Protein AF-A0A7R6VLP5-F1 (afdb_monomer)

Mean predicted aligned error: 5.67 Å

Radius of gyration: 17.64 Å; Cα contacts (8 Å, |Δi|>4): 148; chains: 1; bounding box: 43×23×50 Å

Solvent-accessible surface area (backbone atoms only — not comparable to full-atom values): 7216 Å² total; per-residue (Å²): 134,70,50,79,66,44,43,48,54,67,44,39,54,60,93,65,79,92,74,64,58,58,48,71,50,75,45,75,49,61,67,69,59,42,52,51,47,52,68,73,40,72,90,51,86,78,60,60,76,82,41,25,49,76,44,81,38,76,39,87,55,39,68,57,52,52,50,54,51,33,55,76,63,71,64,57,72,42,78,34,66,31,68,63,20,70,68,15,48,53,48,36,51,53,43,44,76,70,71,47,71,61,63,41,58,42,75,53,9,47,56,44,44,52,73,71,70,50,73,59,45,42,113

Secondary structure (DSSP, 8-state):
---HHHHHHS-EETT-----SEEEEEEE--HHHHHHHHHHTTTS---HHHHEEEEEEE-TTHHHHHHHHHHHTTSPPEEE--SSSHHHHHHHHHHHHTT--SEEE-TTHHHHHHHTT--EE--

Structure (mmCIF, N/CA/C/O backbone):
data_AF-A0A7R6VLP5-F1
#
_entry.id   AF-A0A7R6VLP5-F1
#
loop_
_atom_site.group_PDB
_atom_site.id
_atom_site.type_symbol
_atom_site.label_atom_id
_atom_site.label_alt_id
_atom_site.label_comp_id
_atom_site.label_asym_id
_atom_site.label_entity_id
_atom_site.label_seq_id
_atom_site.pdbx_PDB_ins_code
_atom_site.Cartn_x
_atom_site.Cartn_y
_atom_site.Cartn_z
_atom_site.occupancy
_atom_site.B_iso_or_equiv
_atom_site.auth_seq_id
_atom_site.auth_comp_id
_atom_site.auth_asym_id
_atom_site.auth_atom_id
_atom_site.pdbx_PDB_model_num
ATOM 1 N N . MET A 1 1 ? 2.109 2.236 -10.692 1.00 49.66 1 MET A N 1
ATOM 2 C CA . MET A 1 1 ? 2.584 1.911 -9.329 1.00 49.66 1 MET A CA 1
ATOM 3 C C . MET A 1 1 ? 1.576 2.565 -8.377 1.00 49.66 1 MET A C 1
ATOM 5 O O . MET A 1 1 ? 0.437 2.704 -8.806 1.00 49.66 1 MET A O 1
ATOM 9 N N . ARG A 1 2 ? 1.853 2.900 -7.113 1.00 57.03 2 ARG A N 1
ATOM 10 C CA . 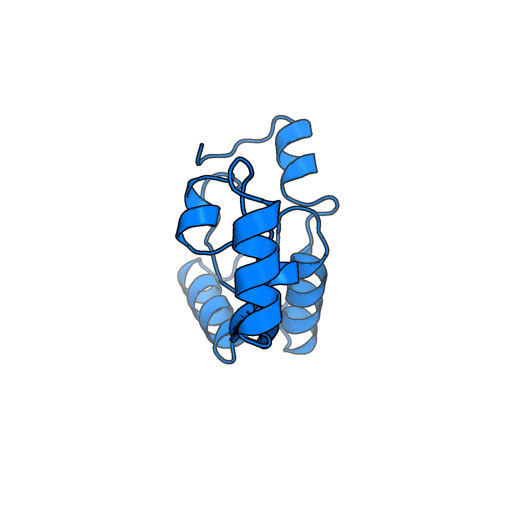ARG A 1 2 ? 1.175 4.070 -6.508 1.00 57.03 2 ARG A CA 1
ATOM 11 C C . ARG A 1 2 ? 2.236 4.875 -5.770 1.00 57.03 2 ARG A C 1
ATOM 13 O O . ARG A 1 2 ? 2.456 4.652 -4.586 1.00 57.03 2 ARG A O 1
ATOM 20 N N . THR A 1 3 ? 2.967 5.708 -6.501 1.00 62.41 3 THR A N 1
ATOM 21 C CA . THR A 1 3 ? 3.725 6.817 -5.904 1.00 62.41 3 THR A CA 1
ATOM 22 C C . THR A 1 3 ? 2.757 7.796 -5.228 1.00 62.41 3 THR A C 1
ATOM 24 O O . THR A 1 3 ? 1.549 7.707 -5.438 1.00 62.41 3 THR A O 1
ATOM 27 N N . ALA A 1 4 ? 3.257 8.744 -4.430 1.00 63.00 4 ALA A N 1
ATOM 28 C CA . ALA A 1 4 ? 2.402 9.788 -3.853 1.00 63.00 4 ALA A CA 1
ATOM 29 C C . ALA A 1 4 ? 1.624 10.559 -4.941 1.00 63.00 4 ALA A C 1
ATOM 31 O O . ALA A 1 4 ? 0.433 10.798 -4.786 1.00 63.00 4 ALA A O 1
ATOM 32 N N . GLY A 1 5 ? 2.264 10.844 -6.082 1.00 66.88 5 GLY A N 1
ATOM 33 C CA . GLY A 1 5 ? 1.597 11.450 -7.238 1.00 66.88 5 GLY A CA 1
ATOM 34 C C . GLY A 1 5 ? 0.535 10.538 -7.855 1.00 66.88 5 GLY A C 1
ATOM 35 O O . GLY A 1 5 ? -0.608 10.942 -8.017 1.00 66.88 5 GLY A O 1
ATOM 36 N N . GLU A 1 6 ? 0.857 9.272 -8.127 1.00 66.12 6 GLU A N 1
ATOM 37 C CA . GLU A 1 6 ? -0.140 8.321 -8.641 1.00 66.12 6 GLU A CA 1
ATOM 38 C C . GLU A 1 6 ? -1.287 8.066 -7.654 1.00 66.12 6 GLU A C 1
ATOM 40 O O . GLU A 1 6 ? -2.373 7.701 -8.082 1.00 66.12 6 GLU A O 1
ATOM 45 N N . TYR A 1 7 ? -1.074 8.215 -6.345 1.00 69.62 7 TYR A N 1
ATOM 46 C CA . TYR A 1 7 ? -2.153 8.114 -5.365 1.00 69.62 7 TYR A CA 1
ATOM 47 C C . TYR A 1 7 ? -3.189 9.220 -5.575 1.00 69.62 7 TYR A C 1
ATOM 49 O O . TYR A 1 7 ? -4.376 8.916 -5.582 1.00 69.62 7 TYR A O 1
ATOM 57 N N . ILE A 1 8 ? -2.729 10.453 -5.808 1.00 70.44 8 ILE A N 1
ATOM 58 C CA . ILE A 1 8 ? -3.586 11.616 -6.059 1.00 70.44 8 ILE A CA 1
ATOM 59 C C . ILE A 1 8 ? -4.341 11.467 -7.389 1.00 70.44 8 ILE A C 1
ATOM 61 O O . ILE A 1 8 ? -5.530 11.740 -7.426 1.00 70.44 8 ILE A O 1
ATOM 65 N N . TYR A 1 9 ? -3.690 10.993 -8.458 1.00 70.75 9 TYR A N 1
ATOM 66 C CA . TYR A 1 9 ? -4.301 10.953 -9.800 1.00 70.75 9 TYR A CA 1
ATOM 67 C C . TYR A 1 9 ? -5.028 9.643 -10.157 1.00 70.75 9 TYR A C 1
ATOM 69 O O . TYR A 1 9 ? -5.828 9.613 -11.083 1.00 70.75 9 TYR A O 1
ATOM 77 N N . ALA A 1 10 ? -4.732 8.520 -9.492 1.00 69.56 10 ALA A N 1
ATOM 78 C CA . ALA A 1 10 ? -5.300 7.208 -9.848 1.00 69.56 10 ALA A CA 1
ATOM 79 C C . ALA A 1 10 ? -6.501 6.789 -8.981 1.00 69.56 10 ALA A C 1
ATOM 81 O O . ALA A 1 10 ? -6.891 5.611 -9.017 1.00 69.56 10 ALA A O 1
ATOM 82 N N . GLY A 1 11 ? -7.028 7.708 -8.174 1.00 81.88 11 GLY A N 1
ATOM 83 C CA . GLY A 1 11 ? -8.169 7.513 -7.291 1.00 81.88 11 GLY A CA 1
ATOM 84 C C . GLY A 1 11 ? -7.882 6.726 -6.018 1.00 81.88 11 GLY A C 1
ATOM 85 O O . GLY A 1 11 ? -7.163 5.720 -6.005 1.00 81.88 11 GLY A O 1
ATOM 86 N N . HIS A 1 12 ? -8.499 7.135 -4.920 1.00 88.81 12 HIS A N 1
ATOM 87 C CA . HIS A 1 12 ? -8.466 6.441 -3.636 1.00 88.81 12 HIS A CA 1
ATOM 88 C C . HIS A 1 12 ? -9.804 6.596 -2.905 1.00 88.81 12 HIS A C 1
ATOM 90 O O . HIS A 1 12 ? -10.524 7.557 -3.177 1.00 88.81 12 HIS A O 1
ATOM 96 N N . PRO A 1 13 ? -10.170 5.689 -1.977 1.00 90.62 13 PRO A N 1
ATOM 97 C CA . PRO A 1 13 ? -11.351 5.902 -1.146 1.00 90.62 13 PRO A CA 1
ATOM 98 C C . PRO A 1 13 ? -11.289 7.256 -0.444 1.00 90.62 13 PRO A C 1
ATOM 100 O O . PRO A 1 13 ? -10.199 7.745 -0.123 1.00 90.62 13 PRO A O 1
ATOM 103 N N . LEU A 1 14 ? -12.450 7.868 -0.227 1.00 89.81 14 LEU A N 1
ATOM 104 C CA . LEU A 1 14 ? -12.515 9.160 0.445 1.00 89.81 14 LEU A CA 1
ATOM 105 C C . LEU A 1 14 ? -11.865 9.059 1.838 1.00 89.81 14 LEU A C 1
ATOM 107 O O . LEU A 1 14 ? -11.993 8.034 2.503 1.00 89.81 14 LEU A O 1
ATOM 111 N N . GLU A 1 15 ? -11.113 10.089 2.235 1.00 88.12 15 GLU A N 1
ATOM 112 C CA . GLU A 1 15 ? -10.371 10.158 3.512 1.00 88.12 15 GLU A CA 1
ATOM 113 C C . GLU A 1 15 ? -9.273 9.095 3.718 1.00 88.12 15 GLU A C 1
ATOM 115 O O . GLU A 1 15 ? -8.659 9.024 4.785 1.00 88.12 15 GLU A O 1
ATOM 120 N N . ALA A 1 16 ? -8.970 8.275 2.708 1.00 91.06 16 ALA A N 1
ATOM 121 C CA . ALA A 1 16 ? -7.914 7.281 2.829 1.00 91.06 16 ALA A CA 1
ATOM 122 C C . ALA A 1 16 ? -6.533 7.940 2.984 1.00 91.06 16 ALA A C 1
ATOM 124 O O . ALA A 1 16 ? -6.184 8.897 2.285 1.00 91.06 16 ALA A O 1
ATOM 125 N N . ILE A 1 17 ? -5.712 7.362 3.863 1.00 91.31 17 ILE A N 1
ATOM 126 C CA . ILE A 1 17 ? -4.334 7.793 4.106 1.00 91.31 17 ILE A CA 1
ATOM 127 C C . ILE A 1 17 ? -3.387 6.903 3.299 1.00 91.31 17 ILE A C 1
ATOM 129 O O . ILE A 1 17 ? -3.402 5.677 3.423 1.00 91.31 17 ILE A O 1
ATOM 133 N N . SER A 1 18 ? -2.537 7.522 2.479 1.00 90.31 18 SER A N 1
ATOM 134 C CA . SER A 1 18 ? -1.532 6.802 1.698 1.00 90.31 18 SER A CA 1
ATOM 135 C C . SER A 1 18 ? -0.321 6.458 2.560 1.00 90.31 18 SER A C 1
ATOM 137 O O . SER A 1 18 ? 0.413 7.347 2.989 1.00 90.31 18 SER A O 1
ATOM 139 N N . VAL A 1 19 ? -0.088 5.163 2.781 1.00 91.38 19 VAL A N 1
ATOM 140 C CA . VAL A 1 19 ? 1.124 4.657 3.438 1.00 91.38 19 VAL A CA 1
ATOM 141 C C . VAL A 1 19 ? 1.819 3.670 2.494 1.00 91.38 19 VAL A C 1
ATOM 143 O O . VAL A 1 19 ? 1.287 2.583 2.239 1.00 91.38 19 VAL A O 1
ATOM 146 N N . PRO A 1 20 ? 2.987 4.015 1.924 1.00 89.88 20 PRO A N 1
ATOM 147 C CA . PRO A 1 20 ? 3.673 3.141 0.985 1.00 89.88 20 PRO A CA 1
ATOM 148 C C . PRO A 1 20 ? 4.306 1.952 1.716 1.00 89.88 20 PRO A C 1
ATOM 150 O O . PRO A 1 20 ? 5.188 2.120 2.554 1.00 89.88 20 PRO A O 1
ATOM 153 N N . ILE A 1 21 ? 3.884 0.738 1.354 1.00 91.38 21 ILE A N 1
ATOM 154 C CA . ILE A 1 21 ? 4.515 -0.515 1.804 1.00 91.38 21 ILE A CA 1
ATOM 155 C C . ILE A 1 21 ? 5.793 -0.838 1.016 1.00 91.38 21 ILE A C 1
ATOM 157 O O . ILE A 1 21 ? 6.738 -1.394 1.563 1.00 91.38 21 ILE A O 1
ATOM 161 N N . PHE A 1 22 ? 5.842 -0.454 -0.261 1.00 89.81 22 PHE A N 1
ATOM 162 C CA . PHE A 1 22 ? 6.991 -0.668 -1.135 1.00 89.81 22 PHE A CA 1
ATOM 163 C C . PHE A 1 22 ? 7.401 0.646 -1.793 1.00 89.81 22 PHE A C 1
ATOM 165 O O . PHE A 1 22 ? 6.553 1.359 -2.339 1.00 89.81 22 PHE A O 1
ATOM 172 N N . SER A 1 23 ? 8.700 0.919 -1.802 1.00 86.00 23 SER A N 1
ATOM 173 C CA . SER A 1 23 ? 9.345 1.764 -2.803 1.00 86.00 23 SER A CA 1
ATOM 174 C C . SER A 1 23 ? 9.920 0.878 -3.913 1.00 86.00 23 SER A C 1
ATOM 176 O O . SER A 1 23 ? 9.829 -0.348 -3.851 1.00 86.00 23 SER A O 1
ATOM 178 N N . TYR A 1 24 ? 10.442 1.478 -4.981 1.00 85.44 24 TYR A N 1
ATOM 179 C CA . TYR A 1 24 ? 10.980 0.721 -6.109 1.00 85.44 24 TYR A CA 1
ATOM 180 C C . TYR A 1 24 ? 12.303 1.332 -6.540 1.00 85.44 24 TYR A C 1
ATOM 182 O O . TYR A 1 24 ? 12.383 2.541 -6.764 1.00 85.44 24 TYR A O 1
ATO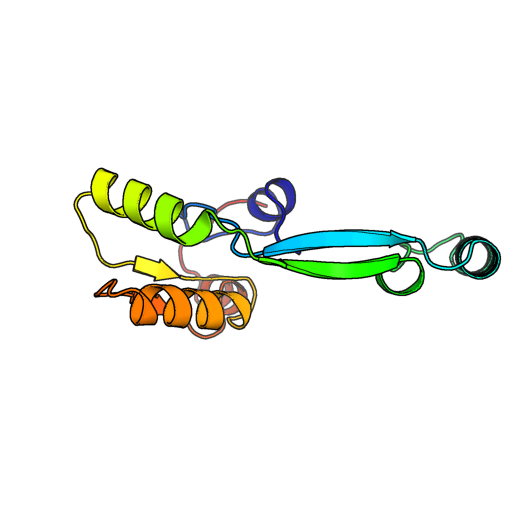M 190 N N . ALA A 1 25 ? 13.325 0.489 -6.658 1.00 88.25 25 ALA A N 1
ATOM 191 C CA . ALA A 1 25 ? 14.586 0.859 -7.277 1.00 88.25 25 ALA A CA 1
ATOM 192 C C . ALA A 1 25 ? 14.529 0.581 -8.776 1.00 88.25 25 ALA A C 1
ATOM 194 O O . ALA A 1 25 ? 14.017 -0.453 -9.209 1.00 88.25 25 ALA A O 1
ATOM 195 N N . TYR A 1 26 ? 15.094 1.506 -9.546 1.00 89.88 26 TYR A N 1
ATOM 196 C CA . TYR A 1 26 ? 15.191 1.424 -10.994 1.00 89.88 26 TYR A CA 1
ATOM 197 C C . TYR A 1 26 ? 16.656 1.323 -11.366 1.00 89.88 26 TYR A C 1
ATOM 199 O O . TYR A 1 26 ? 17.405 2.294 -11.252 1.00 89.88 26 TYR A O 1
ATOM 207 N N . LYS A 1 27 ? 17.069 0.146 -11.819 1.00 92.94 27 LYS A N 1
ATOM 208 C CA . LYS A 1 27 ? 18.413 -0.054 -12.343 1.00 92.94 27 LYS A CA 1
ATOM 209 C C . LYS A 1 27 ? 18.337 -0.061 -13.869 1.00 92.94 27 LYS A C 1
ATOM 211 O O . LYS A 1 27 ? 17.609 -0.881 -14.428 1.00 92.94 27 LYS A O 1
ATOM 216 N N . PRO A 1 28 ? 19.014 0.864 -14.571 1.00 92.56 28 PRO A N 1
ATOM 217 C CA . PRO A 1 28 ? 18.987 0.873 -16.026 1.00 92.56 28 PRO A CA 1
ATOM 218 C C . PRO A 1 28 ? 19.591 -0.420 -16.569 1.00 92.56 28 PRO A C 1
ATOM 220 O O . PRO A 1 28 ? 20.656 -0.850 -16.127 1.00 92.56 28 PRO A O 1
ATOM 223 N N . LYS A 1 29 ? 18.912 -1.015 -17.550 1.00 92.44 29 LYS A N 1
ATOM 224 C CA . LYS A 1 29 ? 19.474 -2.103 -18.355 1.00 92.44 29 LYS A CA 1
ATOM 225 C C . LYS A 1 29 ? 20.562 -1.561 -19.282 1.00 92.44 29 LYS A C 1
ATOM 227 O O . LYS A 1 29 ? 20.769 -0.347 -19.374 1.00 92.44 29 LYS A O 1
ATOM 232 N N . ASP A 1 30 ? 21.234 -2.471 -19.981 1.00 94.00 30 ASP A N 1
ATOM 233 C CA . ASP A 1 30 ? 22.306 -2.139 -20.916 1.00 94.00 30 ASP A CA 1
ATOM 234 C C . ASP A 1 30 ? 21.938 -0.984 -21.868 1.00 94.00 30 ASP A C 1
ATOM 236 O O . ASP A 1 30 ? 20.818 -0.887 -22.388 1.00 94.00 30 ASP A O 1
ATOM 240 N N . ILE A 1 31 ? 22.904 -0.092 -22.096 1.00 92.25 31 ILE A N 1
ATOM 241 C CA . ILE A 1 31 ? 22.697 1.136 -22.863 1.00 92.25 31 ILE A CA 1
ATOM 242 C C . ILE A 1 31 ? 22.316 0.855 -24.321 1.00 92.25 31 ILE A C 1
ATOM 244 O O . ILE A 1 31 ? 21.459 1.555 -24.862 1.00 92.25 31 ILE A O 1
ATOM 248 N N . LYS A 1 32 ? 22.866 -0.193 -24.952 1.00 93.31 32 LYS A N 1
ATOM 249 C CA . LYS A 1 32 ? 22.540 -0.543 -26.345 1.00 93.31 32 LYS A CA 1
ATOM 250 C C . LYS A 1 32 ? 21.091 -0.995 -26.454 1.00 93.31 32 LYS A C 1
ATOM 252 O O . LYS A 1 32 ? 20.386 -0.590 -27.377 1.00 93.31 32 LYS A O 1
ATOM 257 N N . LEU A 1 33 ? 20.626 -1.773 -25.477 1.00 89.69 33 LEU A N 1
ATOM 258 C CA . LEU A 1 33 ? 19.232 -2.202 -25.399 1.00 89.69 33 LEU A CA 1
ATOM 259 C C . LEU A 1 33 ? 18.296 -0.998 -25.252 1.00 89.69 33 LEU A C 1
ATOM 261 O O . LEU A 1 33 ? 17.316 -0.890 -25.989 1.00 89.69 33 LEU A O 1
ATOM 265 N N . ARG A 1 34 ? 18.624 -0.056 -24.363 1.00 89.12 34 ARG A N 1
ATOM 266 C CA . ARG A 1 34 ? 17.825 1.162 -24.150 1.00 89.12 34 ARG A CA 1
ATOM 267 C C . ARG A 1 34 ? 17.779 2.054 -25.393 1.00 89.12 34 ARG A C 1
ATOM 269 O O . ARG A 1 34 ? 16.701 2.527 -25.740 1.00 89.12 34 ARG A O 1
ATOM 276 N N . ILE A 1 35 ? 18.902 2.227 -26.096 1.00 88.56 35 ILE A N 1
ATOM 277 C CA . ILE A 1 35 ? 18.960 2.975 -27.364 1.00 88.56 35 ILE A CA 1
ATOM 278 C C . ILE A 1 35 ? 18.108 2.289 -28.440 1.00 88.56 35 ILE A C 1
ATOM 280 O O . ILE A 1 35 ? 17.335 2.956 -29.127 1.00 88.56 35 ILE A O 1
ATOM 284 N N . ASN A 1 36 ? 18.205 0.964 -28.575 1.00 89.25 36 ASN A N 1
ATOM 285 C CA . ASN A 1 36 ? 17.399 0.216 -29.542 1.00 89.25 36 ASN A CA 1
ATOM 286 C C . ASN A 1 36 ? 15.898 0.325 -29.246 1.00 89.25 36 ASN A C 1
ATOM 288 O O . ASN A 1 36 ? 15.111 0.540 -30.167 1.00 89.25 36 ASN A O 1
ATOM 292 N N . PHE A 1 37 ? 15.497 0.238 -27.974 1.00 87.56 37 PHE A N 1
ATOM 293 C CA . PHE A 1 37 ? 14.104 0.459 -27.581 1.00 87.56 37 PHE A CA 1
ATOM 294 C C . PHE A 1 37 ? 13.644 1.892 -27.852 1.00 87.56 37 PHE A C 1
ATOM 296 O O . PHE A 1 37 ? 12.561 2.065 -28.402 1.00 87.56 37 PHE A O 1
ATOM 303 N N . ALA A 1 38 ? 14.463 2.904 -27.551 1.00 84.56 38 ALA A N 1
ATOM 304 C CA . ALA A 1 38 ? 14.132 4.304 -27.824 1.00 84.56 38 ALA A CA 1
ATOM 305 C C . ALA A 1 38 ? 13.916 4.573 -29.322 1.00 84.56 38 ALA A C 1
ATOM 307 O O . ALA A 1 38 ? 12.977 5.268 -29.696 1.00 84.56 38 ALA A O 1
ATOM 308 N N . LYS A 1 39 ? 14.740 3.969 -30.189 1.00 85.94 39 LYS A N 1
ATOM 309 C CA . LYS A 1 39 ? 14.562 4.045 -31.647 1.00 85.94 39 LYS A CA 1
ATOM 310 C C . LYS A 1 39 ? 13.296 3.324 -32.116 1.00 85.94 39 LYS A C 1
ATOM 312 O O . LYS A 1 39 ? 12.606 3.814 -33.000 1.00 85.94 39 LYS A O 1
ATOM 317 N N . LYS A 1 40 ? 12.983 2.160 -31.536 1.00 83.69 40 LYS A N 1
ATOM 318 C CA . LYS A 1 40 ? 11.826 1.338 -31.930 1.00 83.69 40 LYS A CA 1
ATOM 319 C C . LYS A 1 40 ? 10.487 1.915 -31.457 1.00 83.69 40 LYS A C 1
ATOM 321 O O . LYS A 1 40 ? 9.480 1.759 -32.139 1.00 83.69 40 LYS A O 1
ATOM 326 N N . GLU A 1 41 ? 10.467 2.550 -30.291 1.00 79.88 41 GLU A N 1
ATOM 327 C CA . GLU A 1 41 ? 9.256 3.074 -29.644 1.00 79.88 41 GLU A CA 1
ATOM 328 C C . GLU A 1 41 ? 9.144 4.602 -29.779 1.00 79.88 41 GLU A C 1
ATOM 330 O O . GLU A 1 41 ? 8.499 5.249 -28.964 1.00 79.88 41 GLU A O 1
ATOM 335 N N . GLN A 1 42 ? 9.729 5.186 -30.831 1.00 70.31 42 GLN A N 1
ATOM 336 C CA . GLN A 1 42 ? 9.826 6.639 -31.036 1.00 70.31 42 GLN A CA 1
ATOM 337 C C . GLN A 1 42 ? 8.473 7.385 -30.971 1.00 70.31 42 GLN A C 1
ATOM 339 O O . GLN A 1 42 ? 8.450 8.566 -30.648 1.00 70.31 42 GLN A O 1
ATOM 344 N N . ASN A 1 43 ? 7.356 6.682 -31.212 1.00 72.19 43 ASN A N 1
ATOM 345 C CA . ASN A 1 43 ? 5.986 7.213 -31.184 1.00 72.19 43 ASN A CA 1
ATOM 346 C C . ASN A 1 43 ? 5.072 6.520 -30.151 1.00 72.19 43 ASN A C 1
ATOM 348 O O . ASN A 1 43 ? 3.848 6.526 -30.299 1.00 72.19 43 ASN A O 1
ATOM 352 N N . ARG A 1 44 ? 5.634 5.857 -29.133 1.00 75.50 44 ARG A N 1
ATOM 353 C CA . ARG A 1 44 ? 4.866 5.177 -28.077 1.00 75.50 44 ARG A CA 1
ATOM 354 C C . ARG A 1 44 ? 5.432 5.486 -26.697 1.00 75.50 44 ARG A C 1
ATOM 356 O O . ARG A 1 44 ? 6.599 5.828 -26.540 1.00 75.50 44 ARG A O 1
ATOM 363 N N . ALA A 1 45 ? 4.581 5.365 -25.682 1.00 72.75 45 ALA A N 1
ATOM 364 C CA . ALA A 1 45 ? 5.023 5.464 -24.300 1.00 72.75 45 ALA A CA 1
ATOM 365 C C . ALA A 1 45 ? 6.028 4.342 -24.004 1.00 72.75 45 ALA A C 1
ATOM 367 O O . ALA A 1 45 ? 5.722 3.163 -24.183 1.00 72.75 45 ALA A O 1
ATOM 368 N N . LEU A 1 46 ? 7.220 4.717 -23.540 1.00 71.50 46 LEU A N 1
ATOM 369 C CA . LEU A 1 46 ? 8.258 3.763 -23.171 1.00 71.50 46 LEU A CA 1
ATOM 370 C C . LEU A 1 46 ? 7.789 2.899 -21.998 1.00 71.50 46 LEU A C 1
ATOM 372 O O . LEU A 1 46 ? 7.508 3.398 -20.908 1.00 71.50 46 LEU A O 1
ATOM 376 N N . ASP A 1 47 ? 7.772 1.586 -22.207 1.00 79.38 47 ASP A N 1
ATOM 377 C CA . ASP A 1 47 ? 7.567 0.630 -21.126 1.00 79.38 47 ASP A CA 1
ATOM 378 C C . ASP A 1 47 ? 8.829 0.551 -20.255 1.00 79.38 47 ASP A C 1
ATOM 380 O O . ASP A 1 47 ? 9.854 -0.022 -20.644 1.00 79.38 47 ASP A O 1
ATOM 384 N N . ALA A 1 48 ? 8.744 1.126 -19.053 1.00 79.56 48 ALA A N 1
ATOM 385 C CA . ALA A 1 48 ? 9.838 1.171 -18.092 1.00 79.56 48 ALA A CA 1
ATOM 386 C C . ALA A 1 48 ? 10.395 -0.222 -17.748 1.00 79.56 48 ALA A C 1
ATOM 388 O O . ALA A 1 48 ? 11.599 -0.344 -17.532 1.00 79.56 48 ALA A O 1
ATOM 389 N N . HIS A 1 49 ? 9.582 -1.285 -17.768 1.00 81.31 49 HIS A N 1
ATOM 390 C CA . HIS A 1 49 ? 10.042 -2.650 -17.478 1.00 81.31 49 HIS A CA 1
ATOM 391 C C . HIS A 1 49 ? 10.977 -3.207 -18.563 1.00 81.31 49 HIS A C 1
ATOM 393 O O . HIS A 1 49 ? 11.795 -4.098 -18.304 1.00 81.31 49 HIS A O 1
ATOM 399 N N . LYS A 1 50 ? 10.898 -2.682 -19.791 1.00 85.31 50 LYS A N 1
ATOM 400 C CA . LYS A 1 50 ? 11.781 -3.099 -20.890 1.00 85.31 50 LYS A CA 1
ATOM 401 C C . LYS A 1 50 ? 13.169 -2.485 -20.768 1.00 85.31 50 LYS A C 1
ATOM 403 O O . LYS A 1 50 ? 14.139 -3.129 -21.153 1.00 85.31 50 LYS A O 1
ATOM 408 N N . VAL A 1 51 ? 13.269 -1.287 -20.193 1.00 89.88 51 VAL A N 1
ATOM 409 C CA . VAL A 1 51 ? 14.507 -0.487 -20.137 1.00 89.88 51 VAL A CA 1
ATOM 410 C C . VAL A 1 51 ? 15.140 -0.401 -18.745 1.00 89.88 51 VAL A C 1
ATOM 412 O O . VAL A 1 51 ? 16.329 -0.096 -18.641 1.00 89.88 51 VAL A O 1
ATOM 415 N N . TYR A 1 52 ? 14.390 -0.726 -17.693 1.00 90.81 52 TYR A N 1
ATOM 416 C CA . TYR A 1 52 ? 14.865 -0.800 -16.314 1.00 90.81 52 TYR A CA 1
ATOM 417 C C . TYR A 1 52 ? 14.575 -2.179 -15.715 1.00 90.81 52 TYR A C 1
ATOM 419 O O . TYR A 1 52 ? 13.560 -2.814 -16.004 1.00 90.81 52 TYR A O 1
ATOM 427 N N . GLU A 1 53 ? 15.479 -2.643 -14.862 1.00 91.31 53 GLU A N 1
ATOM 428 C CA . GLU A 1 53 ? 15.184 -3.633 -13.833 1.00 91.31 53 GLU A CA 1
ATOM 429 C C . GLU A 1 53 ? 14.519 -2.898 -12.668 1.00 91.31 53 GLU A C 1
ATOM 431 O O . GLU A 1 5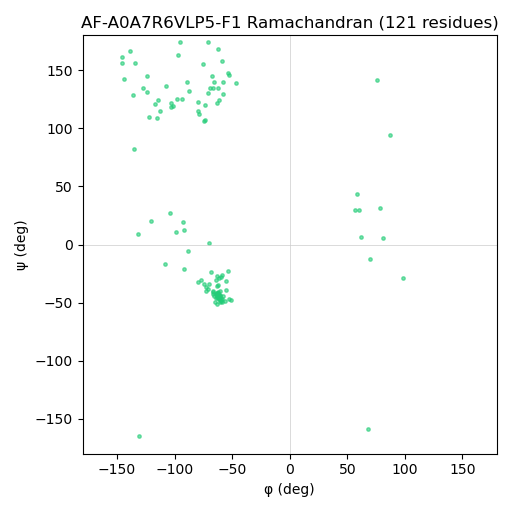3 ? 15.067 -1.924 -12.146 1.00 91.31 53 GLU A O 1
ATOM 436 N N . ILE A 1 54 ? 13.313 -3.333 -12.307 1.00 89.31 54 ILE A N 1
ATOM 437 C CA . ILE A 1 54 ? 12.500 -2.694 -11.275 1.00 89.31 54 ILE A CA 1
ATOM 438 C C . ILE A 1 54 ? 12.388 -3.655 -10.102 1.00 89.31 54 ILE A C 1
ATOM 440 O O . ILE A 1 54 ? 11.771 -4.714 -10.226 1.00 89.31 54 ILE A O 1
ATOM 444 N N . THR A 1 55 ? 12.954 -3.265 -8.965 1.00 90.12 55 THR A N 1
ATOM 445 C CA . THR A 1 55 ? 12.975 -4.098 -7.760 1.00 90.12 55 THR A CA 1
ATOM 446 C C . THR A 1 55 ? 12.145 -3.437 -6.665 1.00 90.12 55 THR A C 1
ATOM 448 O O . THR A 1 55 ? 12.426 -2.283 -6.325 1.00 90.12 55 THR A O 1
ATOM 451 N N . PRO A 1 56 ? 11.133 -4.122 -6.098 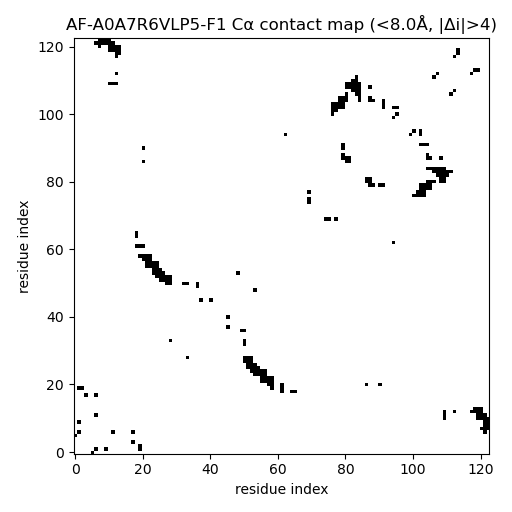1.00 89.25 56 PRO A N 1
ATOM 452 C CA . PRO A 1 56 ? 10.416 -3.608 -4.942 1.00 89.25 56 PRO A CA 1
ATOM 453 C C . PRO A 1 56 ? 11.332 -3.625 -3.714 1.00 89.25 56 PRO A C 1
ATOM 455 O O . PRO A 1 56 ? 12.010 -4.612 -3.439 1.00 89.25 56 PRO A O 1
ATOM 458 N N . ILE A 1 57 ? 11.331 -2.530 -2.964 1.00 90.88 57 ILE A N 1
ATOM 459 C CA . ILE A 1 57 ? 12.043 -2.379 -1.697 1.00 90.88 57 ILE A CA 1
ATOM 460 C C . ILE A 1 57 ? 10.992 -2.142 -0.620 1.00 90.88 57 ILE A C 1
ATOM 462 O O . ILE A 1 57 ? 10.210 -1.196 -0.706 1.00 90.88 57 ILE A O 1
ATOM 466 N N . GLU A 1 58 ? 10.949 -3.008 0.387 1.00 91.69 58 GLU A N 1
ATOM 467 C CA . GLU A 1 58 ? 10.013 -2.850 1.499 1.00 91.69 58 GLU A CA 1
ATOM 468 C C . GLU A 1 58 ? 10.344 -1.608 2.334 1.00 91.69 58 GLU A C 1
ATOM 470 O O . GLU A 1 58 ? 11.500 -1.346 2.682 1.00 91.69 58 GLU A O 1
ATOM 475 N N . ASN A 1 59 ? 9.310 -0.832 2.658 1.00 92.31 59 ASN A N 1
ATOM 476 C CA . ASN A 1 59 ? 9.430 0.308 3.548 1.00 92.31 59 ASN A CA 1
ATOM 477 C C . ASN A 1 59 ? 9.572 -0.179 4.996 1.00 92.31 59 ASN A C 1
ATOM 479 O O . ASN A 1 59 ? 8.594 -0.568 5.632 1.00 92.31 59 ASN A O 1
ATOM 483 N N . LYS A 1 60 ? 10.787 -0.078 5.538 1.00 94.00 60 LYS A N 1
ATOM 484 C CA . LYS A 1 60 ? 11.106 -0.470 6.921 1.00 94.00 60 LYS A CA 1
ATOM 485 C C . LYS A 1 60 ? 10.286 0.283 7.975 1.00 94.00 60 LYS A C 1
ATOM 487 O O . LYS A 1 60 ? 10.050 -0.255 9.052 1.00 94.00 60 LYS A O 1
ATOM 492 N N . ASN A 1 61 ? 9.826 1.495 7.663 1.00 95.19 61 ASN A N 1
ATOM 493 C CA . ASN A 1 61 ? 9.050 2.324 8.585 1.00 95.19 61 ASN A CA 1
ATOM 494 C C . ASN A 1 61 ? 7.541 2.054 8.512 1.00 95.19 61 ASN A C 1
ATOM 496 O O . ASN A 1 61 ? 6.798 2.575 9.339 1.00 95.19 61 ASN A O 1
ATOM 500 N N . PHE A 1 62 ? 7.080 1.209 7.581 1.00 95.00 62 PHE A N 1
ATOM 501 C CA . PHE A 1 62 ? 5.657 0.965 7.337 1.00 95.00 62 PHE A CA 1
ATOM 502 C C . PHE A 1 62 ? 4.878 0.617 8.613 1.00 95.00 62 PHE A C 1
ATOM 504 O O . PHE A 1 62 ? 3.831 1.201 8.884 1.00 95.00 62 PHE A O 1
ATOM 511 N N . LEU A 1 63 ? 5.401 -0.313 9.418 1.00 96.00 63 LEU A N 1
ATOM 512 C CA . LEU A 1 63 ? 4.754 -0.741 10.660 1.00 96.00 63 LEU A CA 1
ATOM 513 C C . LEU A 1 63 ? 4.595 0.414 11.651 1.00 96.00 63 LEU A C 1
ATOM 515 O O . LEU A 1 63 ? 3.542 0.557 12.269 1.00 96.00 63 LEU A O 1
ATOM 519 N N . GLU A 1 64 ? 5.637 1.224 11.803 1.00 96.62 64 GLU A N 1
ATOM 520 C CA . GLU A 1 64 ? 5.666 2.320 12.766 1.00 96.62 64 GLU A CA 1
ATOM 521 C C . GLU A 1 64 ? 4.766 3.479 12.326 1.00 96.62 64 GLU A C 1
ATOM 523 O O . GLU A 1 64 ? 4.024 4.038 13.134 1.00 96.62 64 GLU A O 1
ATOM 528 N N . ASP A 1 65 ? 4.757 3.787 11.030 1.00 96.00 65 ASP A N 1
ATOM 529 C CA . ASP A 1 65 ? 3.888 4.809 10.453 1.00 96.00 65 ASP A CA 1
ATOM 530 C C . ASP A 1 65 ? 2.411 4.442 10.645 1.00 96.00 65 ASP A C 1
ATOM 532 O O . ASP A 1 65 ? 1.624 5.258 11.133 1.00 96.00 65 ASP A O 1
ATOM 536 N N . VAL A 1 66 ? 2.036 3.187 10.358 1.00 95.94 66 VAL A N 1
ATOM 537 C CA . VAL A 1 66 ? 0.661 2.706 10.570 1.00 95.94 66 VAL A CA 1
ATOM 538 C C . VAL A 1 66 ? 0.283 2.738 12.054 1.00 95.94 66 VAL A C 1
ATOM 540 O O . VAL A 1 66 ? -0.818 3.184 12.381 1.00 95.94 66 VAL A O 1
ATOM 543 N N . LYS A 1 67 ? 1.183 2.342 12.968 1.00 95.94 67 LYS A N 1
ATOM 544 C CA . LYS A 1 67 ? 0.938 2.432 14.422 1.00 95.94 67 LYS A CA 1
ATOM 545 C C . LYS A 1 67 ? 0.674 3.868 14.863 1.00 95.94 67 LYS A C 1
ATOM 547 O O . LYS A 1 67 ? -0.312 4.118 15.556 1.00 95.94 67 LYS A O 1
ATOM 552 N N . LYS A 1 68 ? 1.517 4.814 14.439 1.00 96.56 68 LYS A N 1
ATOM 553 C CA . LYS A 1 68 ? 1.377 6.240 14.772 1.00 96.56 68 LYS A CA 1
ATOM 554 C C . LYS A 1 68 ? 0.063 6.814 14.254 1.00 96.56 68 LYS A C 1
ATOM 556 O O . LYS A 1 68 ? -0.620 7.523 14.991 1.00 96.56 68 LYS A O 1
ATOM 561 N N . ILE A 1 69 ? -0.303 6.496 13.012 1.00 95.31 69 ILE A N 1
ATOM 562 C CA . ILE A 1 69 ? -1.570 6.930 12.411 1.00 95.31 69 ILE A CA 1
ATOM 563 C C . ILE A 1 69 ? -2.750 6.342 13.188 1.00 95.31 69 ILE A C 1
ATOM 565 O O . ILE A 1 69 ? -3.622 7.090 13.628 1.00 95.31 69 ILE A O 1
ATOM 569 N N . ARG A 1 70 ? -2.755 5.024 13.429 1.00 94.88 70 ARG A N 1
ATOM 570 C CA . ARG A 1 70 ? -3.829 4.352 14.175 1.00 94.88 70 ARG A CA 1
ATOM 571 C C . ARG A 1 70 ? -3.998 4.935 15.576 1.00 94.88 70 ARG A C 1
ATOM 573 O O . ARG A 1 70 ? -5.125 5.201 15.985 1.00 94.88 70 ARG A O 1
ATOM 580 N N . HIS A 1 71 ? -2.897 5.167 16.288 1.00 95.38 71 HIS A N 1
ATOM 581 C CA . HIS A 1 71 ? -2.925 5.773 17.616 1.00 95.38 71 HIS A CA 1
ATOM 582 C C . HIS A 1 71 ? -3.545 7.178 17.583 1.00 95.38 71 HIS A C 1
ATOM 584 O O . HIS A 1 71 ? -4.454 7.469 18.357 1.00 95.38 71 HIS A O 1
ATOM 590 N N . LYS A 1 72 ? -3.118 8.034 16.643 1.00 95.31 72 LYS A N 1
ATOM 591 C CA . LYS A 1 72 ? -3.671 9.390 16.469 1.00 95.31 72 LYS A CA 1
ATOM 592 C C . LYS A 1 72 ? -5.163 9.398 16.129 1.00 95.31 72 LYS A C 1
ATOM 594 O O . LYS A 1 72 ? -5.854 10.344 16.484 1.00 95.31 72 LYS A O 1
ATOM 599 N N . LEU A 1 73 ? -5.657 8.355 15.466 1.00 93.25 73 LEU A N 1
ATOM 600 C CA . LEU A 1 73 ? -7.064 8.212 15.080 1.00 93.25 73 LEU A CA 1
ATOM 601 C C . LEU A 1 73 ? -7.919 7.466 16.119 1.00 93.25 73 LEU A C 1
ATOM 603 O O . LEU A 1 73 ? -9.048 7.081 15.812 1.00 93.25 73 LEU A O 1
ATOM 607 N N . GLY A 1 74 ? -7.405 7.254 17.336 1.00 93.81 74 GLY A N 1
ATOM 608 C CA . GLY A 1 74 ? -8.160 6.635 18.429 1.00 93.81 74 GLY A CA 1
ATOM 609 C C . GLY A 1 74 ? -8.271 5.113 18.329 1.00 93.81 74 GLY A C 1
ATOM 610 O O . GLY A 1 74 ? -9.268 4.546 18.756 1.00 93.81 74 GLY A O 1
ATOM 611 N N . ASN A 1 75 ? -7.265 4.442 17.757 1.00 93.44 75 ASN A N 1
ATOM 612 C CA . ASN A 1 75 ? -7.183 2.979 17.668 1.00 93.44 75 ASN A CA 1
ATOM 613 C C . ASN A 1 75 ? -8.333 2.295 16.911 1.00 93.44 75 ASN A C 1
ATOM 615 O O . ASN A 1 75 ? -8.635 1.132 17.165 1.00 93.44 75 ASN A O 1
ATOM 619 N N . LYS A 1 76 ? -8.923 2.988 15.934 1.00 92.56 76 LYS A N 1
ATOM 620 C CA . LYS A 1 76 ? -9.958 2.432 15.053 1.00 92.56 76 LYS A CA 1
ATOM 621 C C . LYS A 1 76 ? -9.466 1.194 14.271 1.00 92.56 76 LYS A C 1
ATOM 623 O O . LYS A 1 76 ? -8.252 1.039 14.068 1.00 92.56 76 LYS A O 1
ATOM 628 N N . PRO A 1 77 ? -10.392 0.338 13.795 1.00 95.31 77 PRO A N 1
ATOM 629 C CA . PRO A 1 77 ? -10.088 -0.712 12.829 1.00 95.31 77 PRO A CA 1
ATOM 630 C C . PRO A 1 77 ? -9.373 -0.174 11.586 1.00 95.31 77 PRO A C 1
ATOM 632 O O . PRO A 1 77 ? -9.643 0.939 11.132 1.00 95.31 77 PRO A O 1
ATOM 635 N N . ILE A 1 78 ? -8.474 -0.977 11.018 1.00 95.25 78 ILE A N 1
ATOM 636 C CA . ILE A 1 78 ? -7.718 -0.627 9.815 1.00 95.25 78 ILE A CA 1
ATOM 637 C C . ILE A 1 78 ? -8.330 -1.361 8.622 1.00 95.25 78 ILE A C 1
ATOM 639 O O . ILE A 1 78 ? -8.265 -2.586 8.548 1.00 95.25 78 ILE A O 1
ATOM 643 N N . LEU A 1 79 ? -8.835 -0.615 7.640 1.00 95.12 79 LEU A N 1
ATOM 644 C CA . LEU A 1 79 ? -9.053 -1.138 6.292 1.00 95.12 79 LEU A CA 1
ATOM 645 C C . LEU A 1 79 ? -7.830 -0.829 5.429 1.00 95.12 79 LEU A C 1
ATOM 647 O O . LEU A 1 79 ? -7.437 0.328 5.288 1.00 95.12 79 LEU A O 1
ATOM 651 N N . VAL A 1 80 ? -7.242 -1.856 4.818 1.00 94.88 80 VAL A N 1
ATOM 652 C CA . VAL A 1 80 ? -6.163 -1.696 3.839 1.00 94.88 80 VAL A CA 1
ATOM 653 C C . VAL A 1 80 ? -6.656 -1.992 2.432 1.00 94.88 80 VAL A C 1
ATOM 655 O O . VAL A 1 80 ? -7.347 -2.977 2.173 1.00 94.88 80 VAL A O 1
ATOM 658 N N . ILE A 1 81 ? -6.257 -1.137 1.494 1.00 93.44 81 ILE A N 1
ATOM 659 C CA . ILE A 1 81 ? -6.680 -1.207 0.098 1.00 93.44 81 ILE A CA 1
ATOM 660 C C . ILE A 1 81 ? -5.532 -0.796 -0.823 1.00 93.44 81 ILE A C 1
ATOM 662 O O . ILE A 1 81 ? -4.736 0.091 -0.524 1.00 93.44 81 ILE A O 1
ATOM 666 N N . CYS A 1 82 ? -5.419 -1.465 -1.966 1.00 91.38 82 CYS A N 1
ATOM 667 C CA . CYS A 1 82 ? -4.530 -1.055 -3.052 1.00 91.38 82 CYS A CA 1
ATOM 668 C C . CYS A 1 82 ? -5.307 -1.065 -4.374 1.00 91.38 82 CYS A C 1
ATO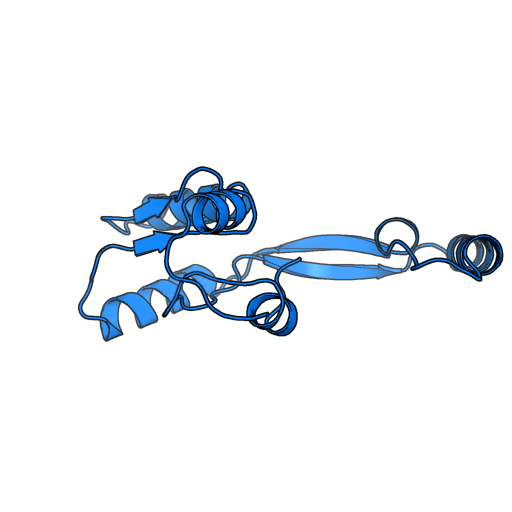M 670 O O . CYS A 1 82 ? -6.527 -1.130 -4.361 1.00 91.38 82 CYS A O 1
ATOM 672 N N . ARG A 1 83 ? -4.640 -1.018 -5.536 1.00 89.94 83 ARG A N 1
ATOM 673 C CA . ARG A 1 83 ? -5.355 -0.968 -6.827 1.00 89.94 83 ARG A CA 1
ATOM 674 C C . ARG A 1 83 ? -6.260 -2.189 -7.068 1.00 89.94 83 ARG A C 1
ATOM 676 O O . ARG A 1 83 ? -7.414 -2.002 -7.413 1.00 89.94 83 ARG A O 1
ATOM 683 N N . ILE A 1 84 ? -5.725 -3.400 -6.879 1.00 90.44 84 ILE A N 1
ATOM 684 C CA . ILE A 1 84 ? -6.384 -4.679 -7.234 1.00 90.44 84 ILE A CA 1
ATOM 685 C C . ILE A 1 84 ? -6.356 -5.733 -6.105 1.00 90.44 84 ILE A C 1
ATOM 687 O O . ILE A 1 84 ? -6.620 -6.901 -6.341 1.00 90.44 84 ILE A O 1
ATOM 691 N N . GLY A 1 85 ? -5.936 -5.363 -4.891 1.00 88.12 85 GLY A N 1
ATOM 692 C CA . GLY A 1 85 ? -5.908 -6.249 -3.712 1.00 88.12 85 GLY A CA 1
ATOM 693 C C . GLY A 1 85 ? -4.558 -6.903 -3.359 1.00 88.12 85 GLY A C 1
ATOM 694 O O . GLY A 1 85 ? -4.273 -7.114 -2.185 1.00 88.12 85 GLY A O 1
ATOM 695 N N . GLY A 1 86 ? -3.661 -7.160 -4.320 1.00 89.62 86 GLY A N 1
ATOM 696 C CA . GLY A 1 86 ? -2.425 -7.925 -4.045 1.00 89.62 86 GLY A CA 1
ATOM 697 C C . GLY A 1 86 ? -1.482 -7.309 -2.992 1.00 89.62 86 GLY A C 1
ATOM 698 O O . GLY A 1 86 ? -1.043 -7.986 -2.066 1.00 89.62 86 GLY A O 1
ATOM 699 N N . ARG A 1 87 ? -1.200 -6.003 -3.092 1.00 90.69 87 ARG A N 1
ATOM 700 C CA . ARG A 1 87 ? -0.306 -5.294 -2.149 1.00 90.69 87 ARG A CA 1
ATOM 701 C C . ARG A 1 87 ? -0.949 -5.080 -0.780 1.00 90.69 87 ARG A C 1
ATOM 703 O O . ARG A 1 87 ? -0.263 -5.159 0.232 1.00 90.69 87 ARG A O 1
ATOM 710 N N . SER A 1 88 ? -2.254 -4.815 -0.747 1.00 93.75 88 SER A N 1
ATOM 711 C CA . SER A 1 88 ? -2.990 -4.622 0.504 1.00 93.75 88 SER A CA 1
ATOM 712 C C . SER A 1 88 ? -3.130 -5.925 1.283 1.00 93.75 88 SER A C 1
ATOM 714 O O . SER A 1 88 ? -2.992 -5.899 2.498 1.00 93.75 88 SER A O 1
ATOM 716 N N . LYS A 1 89 ? -3.259 -7.073 0.605 1.00 94.81 89 LYS A N 1
ATOM 717 C CA . LYS A 1 89 ? -3.220 -8.388 1.256 1.00 94.81 89 LYS A CA 1
ATOM 718 C C . LYS A 1 89 ? -1.879 -8.648 1.947 1.00 94.81 89 LYS A C 1
ATOM 720 O O . LYS A 1 89 ? -1.858 -9.106 3.086 1.00 94.81 89 LYS A O 1
ATOM 725 N N . TYR A 1 90 ? -0.764 -8.321 1.287 1.00 94.69 90 TYR A N 1
ATOM 726 C CA . TYR A 1 90 ? 0.563 -8.394 1.910 1.00 94.69 90 TYR A CA 1
ATOM 727 C C . TYR A 1 90 ? 0.646 -7.500 3.153 1.00 94.69 90 TYR A C 1
ATOM 729 O O . TYR A 1 90 ? 1.025 -7.970 4.224 1.00 94.69 90 TYR A O 1
ATOM 737 N N . ALA A 1 91 ? 0.223 -6.239 3.025 1.00 95.62 91 ALA A N 1
ATOM 738 C CA . ALA A 1 91 ? 0.211 -5.285 4.127 1.00 95.62 91 ALA A CA 1
ATOM 739 C C . ALA A 1 91 ? -0.656 -5.762 5.307 1.00 95.62 91 ALA A C 1
ATOM 741 O O . ALA A 1 91 ? -0.183 -5.744 6.438 1.00 95.62 91 ALA A O 1
ATOM 742 N N . ALA A 1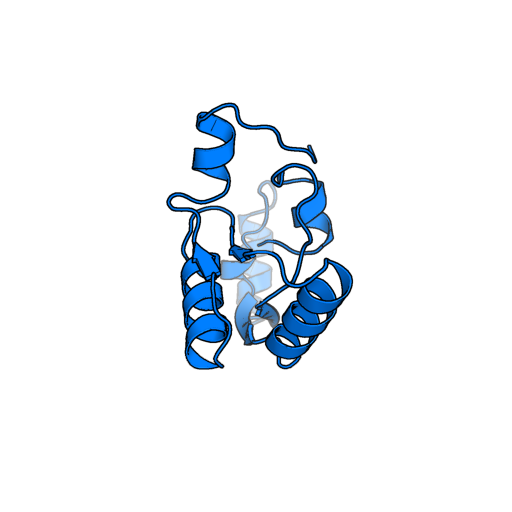 92 ? -1.877 -6.252 5.058 1.00 96.50 92 ALA A N 1
ATOM 743 C CA . ALA A 1 92 ? -2.767 -6.782 6.095 1.00 96.50 92 ALA A CA 1
ATOM 744 C C . ALA A 1 92 ? -2.097 -7.908 6.892 1.00 96.50 92 ALA A C 1
ATOM 746 O O . ALA A 1 92 ? -2.061 -7.873 8.121 1.00 96.50 92 ALA A O 1
ATOM 747 N N . ASN A 1 93 ? -1.505 -8.872 6.181 1.00 96.25 93 ASN A N 1
ATOM 748 C CA . ASN A 1 93 ? -0.800 -9.993 6.793 1.00 96.25 93 ASN A CA 1
ATOM 749 C C . ASN A 1 93 ? 0.407 -9.528 7.612 1.00 96.25 93 ASN A C 1
ATOM 751 O O . ASN A 1 93 ? 0.644 -10.053 8.696 1.00 96.25 93 ASN A O 1
ATOM 755 N N . LEU A 1 94 ? 1.169 -8.553 7.109 1.00 96.56 94 LEU A N 1
ATOM 756 C CA . LEU A 1 94 ? 2.317 -7.999 7.820 1.00 96.56 94 LEU A CA 1
ATOM 757 C C . LEU A 1 94 ? 1.885 -7.306 9.121 1.00 96.56 94 LEU A C 1
ATOM 759 O O . LEU A 1 94 ? 2.480 -7.560 10.167 1.00 96.56 94 LEU A O 1
ATOM 763 N N . LEU A 1 95 ? 0.831 -6.487 9.081 1.00 96.75 95 LEU A N 1
ATO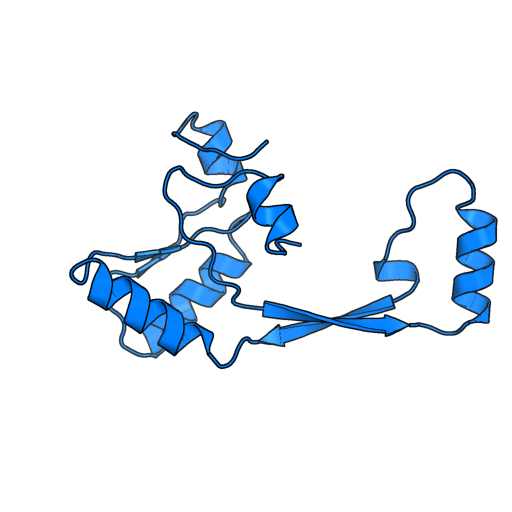M 764 C CA . LEU A 1 95 ? 0.282 -5.816 10.265 1.00 96.75 95 LEU A CA 1
ATOM 765 C C . LEU A 1 95 ? -0.222 -6.835 11.300 1.00 96.75 95 LEU A C 1
ATOM 767 O O . LEU A 1 95 ? 0.145 -6.746 12.473 1.00 96.75 95 LEU A O 1
ATOM 771 N N . ALA A 1 96 ? -0.992 -7.836 10.860 1.00 96.31 96 ALA A N 1
ATOM 772 C CA . ALA A 1 96 ? -1.536 -8.883 11.725 1.00 96.31 96 ALA A CA 1
ATOM 773 C C . ALA A 1 96 ? -0.433 -9.728 12.386 1.00 96.31 96 ALA A C 1
ATOM 775 O O . ALA A 1 96 ? -0.462 -9.949 13.596 1.00 96.31 96 ALA A O 1
ATOM 776 N N . LYS A 1 97 ? 0.593 -10.134 11.623 1.00 96.94 97 LYS A N 1
ATOM 777 C CA . LYS A 1 97 ? 1.767 -10.856 12.151 1.00 96.94 97 LYS A CA 1
ATOM 778 C C . LYS A 1 97 ? 2.530 -10.063 13.213 1.00 96.94 97 LYS A C 1
ATOM 780 O O . LYS A 1 97 ? 3.142 -10.661 14.088 1.00 96.94 97 LYS A O 1
ATOM 785 N N . ASN A 1 98 ? 2.477 -8.734 13.149 1.00 96.56 98 ASN A N 1
ATOM 786 C CA . ASN A 1 98 ? 3.099 -7.833 14.120 1.00 96.56 98 ASN A CA 1
ATOM 787 C C . ASN A 1 98 ? 2.143 -7.422 15.257 1.00 96.56 98 ASN A C 1
ATOM 789 O O . ASN A 1 98 ? 2.374 -6.418 15.933 1.00 96.56 98 ASN A O 1
ATOM 793 N N . GLY A 1 99 ? 1.063 -8.181 15.471 1.00 95.44 99 GLY A N 1
ATOM 794 C CA . GLY A 1 99 ? 0.165 -8.028 16.614 1.00 95.44 99 GLY A CA 1
ATOM 795 C C . GLY A 1 99 ? -0.879 -6.918 16.481 1.00 95.44 99 GLY A C 1
ATOM 796 O O . GLY A 1 99 ? -1.613 -6.676 17.441 1.00 95.44 99 GLY A O 1
ATOM 797 N N . MET A 1 100 ? -0.995 -6.250 15.324 1.00 95.50 100 MET A N 1
ATOM 798 C CA . MET A 1 100 ? -2.120 -5.338 15.103 1.00 95.50 100 MET A CA 1
ATOM 799 C C . MET A 1 100 ? -3.413 -6.125 14.924 1.00 95.50 100 MET A C 1
ATOM 801 O O . MET A 1 100 ? -3.492 -7.067 14.138 1.00 95.50 100 MET A O 1
ATOM 805 N N . ARG A 1 101 ? -4.435 -5.710 15.669 1.00 94.06 101 ARG A N 1
ATOM 806 C CA . ARG A 1 101 ? -5.779 -6.287 15.631 1.00 94.06 101 ARG A CA 1
ATOM 807 C C . ARG A 1 101 ? -6.683 -5.455 14.730 1.00 94.06 101 ARG A C 1
ATOM 809 O O . ARG A 1 101 ? -6.366 -4.306 14.431 1.00 94.06 101 ARG A O 1
ATOM 816 N N . GLU A 1 102 ? -7.805 -6.050 14.329 1.00 96.19 102 GLU A N 1
ATOM 817 C CA . GLU A 1 102 ? -8.849 -5.377 13.542 1.00 96.19 102 GLU A CA 1
ATOM 818 C C . GLU A 1 102 ? -8.322 -4.815 12.212 1.00 96.19 102 GLU A C 1
ATOM 820 O O . GLU A 1 102 ? -8.620 -3.685 11.828 1.00 96.19 102 GLU A O 1
ATOM 825 N N . VAL A 1 103 ? -7.500 -5.610 11.520 1.00 96.81 103 VAL A N 1
ATOM 826 C CA . VAL A 1 103 ? -6.952 -5.285 10.200 1.00 96.81 103 VAL A CA 1
ATOM 827 C C . VAL A 1 103 ? -7.705 -6.079 9.138 1.00 96.81 103 VAL A C 1
ATOM 829 O O . VAL A 1 103 ? -7.699 -7.309 9.162 1.00 96.81 103 VAL A O 1
ATOM 832 N N . TYR A 1 104 ? -8.305 -5.379 8.180 1.00 95.69 104 TYR A N 1
ATOM 833 C CA . TYR A 1 104 ? -9.137 -5.955 7.129 1.00 95.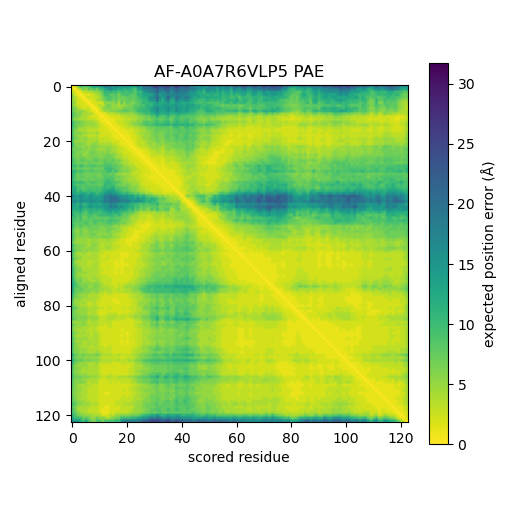69 104 TYR A CA 1
ATOM 834 C C . TYR A 1 104 ? -8.602 -5.562 5.753 1.00 95.69 104 TYR A C 1
ATOM 836 O O . TYR A 1 104 ? -8.338 -4.389 5.486 1.00 95.69 104 TYR A O 1
ATOM 844 N N . ASN A 1 105 ? -8.444 -6.538 4.861 1.00 95.19 105 ASN A N 1
ATOM 845 C CA . ASN A 1 105 ? -8.136 -6.275 3.458 1.00 95.19 105 ASN A CA 1
ATOM 846 C C . ASN A 1 105 ? -9.432 -6.064 2.673 1.00 95.19 105 ASN A C 1
ATOM 848 O O . ASN A 1 105 ? -10.337 -6.888 2.756 1.00 95.19 105 ASN A O 1
ATOM 852 N N . VAL A 1 106 ? -9.492 -5.003 1.869 1.00 93.75 106 VAL A N 1
ATOM 853 C CA . VAL A 1 106 ? -10.578 -4.821 0.900 1.00 93.75 106 VAL A CA 1
ATOM 854 C C . VAL A 1 106 ? -10.310 -5.705 -0.316 1.00 93.75 106 VAL A C 1
ATOM 856 O O . VAL A 1 106 ? -9.356 -5.480 -1.073 1.00 93.75 106 VAL A O 1
ATOM 859 N N . ASP A 1 107 ? -11.154 -6.714 -0.506 1.00 90.12 107 ASP A N 1
ATOM 860 C CA . ASP A 1 107 ? -11.071 -7.616 -1.650 1.00 90.12 107 ASP A CA 1
ATOM 861 C C . ASP A 1 107 ? -11.398 -6.898 -2.963 1.00 90.12 107 ASP A C 1
ATOM 863 O O . ASP A 1 107 ? -12.163 -5.937 -3.006 1.00 90.12 107 ASP A O 1
ATOM 867 N N . GLY A 1 108 ? -10.715 -7.298 -4.040 1.00 89.88 108 GLY A N 1
ATOM 868 C CA . GLY A 1 108 ? -10.802 -6.629 -5.344 1.00 89.88 108 GLY A CA 1
ATOM 869 C C . GLY A 1 108 ? -10.158 -5.232 -5.414 1.00 89.88 108 GLY A C 1
ATOM 870 O O . GLY A 1 108 ? -9.872 -4.718 -6.498 1.00 89.88 108 GLY A O 1
ATOM 871 N N . GLY A 1 109 ? -9.818 -4.641 -4.268 1.00 92.62 109 GLY A N 1
ATOM 872 C CA . GLY A 1 109 ? -9.117 -3.369 -4.174 1.00 92.62 109 GLY A CA 1
ATOM 873 C C . GLY A 1 109 ? -9.942 -2.172 -4.652 1.00 92.62 109 GLY A C 1
ATOM 874 O O . GLY A 1 109 ? -11.168 -2.187 -4.711 1.00 92.62 109 GLY A O 1
ATOM 875 N N . PHE A 1 110 ? -9.241 -1.096 -4.998 1.00 92.50 110 PHE A N 1
ATOM 876 C CA . PHE A 1 110 ? -9.848 0.174 -5.377 1.00 92.50 110 PHE A CA 1
ATOM 877 C C . PHE A 1 110 ? -10.691 0.091 -6.655 1.00 92.50 110 PHE A C 1
ATOM 879 O O . PHE A 1 110 ? -11.663 0.828 -6.789 1.00 92.50 110 PHE A O 1
ATOM 886 N N . LEU A 1 111 ? -10.345 -0.795 -7.595 1.00 91.62 111 LEU A N 1
ATOM 887 C CA . LEU A 1 111 ? -11.153 -0.954 -8.806 1.00 91.62 111 LEU A CA 1
ATOM 888 C C . LEU A 1 111 ? -12.563 -1.459 -8.482 1.00 91.62 111 LEU A C 1
ATOM 890 O O . LEU A 1 111 ? -13.521 -0.911 -9.022 1.00 91.62 111 LEU A O 1
ATOM 894 N N . GLU A 1 112 ? -12.704 -2.434 -7.579 1.00 93.75 112 GLU A N 1
ATOM 895 C CA . GLU A 1 112 ? -14.029 -2.882 -7.134 1.00 93.75 112 GLU A CA 1
ATOM 896 C C . GLU A 1 112 ? -14.720 -1.835 -6.260 1.00 93.75 112 GLU A C 1
ATOM 898 O O . GLU A 1 112 ? -15.906 -1.590 -6.449 1.00 93.75 112 GLU A O 1
ATOM 903 N N . TRP A 1 113 ? -13.982 -1.139 -5.386 1.00 94.00 113 TRP A N 1
ATOM 904 C CA . TRP A 1 113 ? -14.522 -0.012 -4.609 1.00 94.00 113 TRP A CA 1
ATOM 905 C C . TRP A 1 113 ? -15.191 1.034 -5.511 1.00 94.00 113 TRP A C 1
ATOM 907 O O . TRP A 1 113 ? -16.325 1.451 -5.274 1.00 94.00 113 TRP A O 1
ATOM 917 N N . LYS A 1 114 ? -14.505 1.414 -6.596 1.00 92.88 114 LYS A N 1
ATOM 918 C CA . LYS A 1 114 ? -15.025 2.345 -7.600 1.00 92.88 114 LYS A CA 1
ATOM 919 C C . LYS A 1 114 ? -16.217 1.759 -8.363 1.00 92.88 114 LYS A C 1
ATOM 921 O O . LYS A 1 114 ? -17.209 2.457 -8.554 1.00 92.88 114 LYS A O 1
ATOM 926 N N . ARG A 1 115 ? -16.161 0.489 -8.787 1.00 94.31 115 ARG A N 1
ATOM 927 C CA . ARG A 1 115 ? -17.289 -0.175 -9.480 1.00 94.31 115 ARG A CA 1
ATOM 928 C C . ARG A 1 115 ? -18.537 -0.276 -8.610 1.00 94.31 115 ARG A C 1
ATOM 930 O O . ARG A 1 115 ? -19.639 -0.109 -9.124 1.00 94.31 115 ARG A O 1
ATOM 937 N N . ALA A 1 116 ? -18.359 -0.477 -7.309 1.00 95.31 116 ALA A N 1
ATOM 938 C CA . ALA A 1 116 ? -19.427 -0.467 -6.316 1.00 95.31 116 ALA A CA 1
ATOM 939 C C . ALA A 1 116 ? -20.021 0.935 -6.073 1.00 95.31 116 ALA A C 1
ATOM 941 O 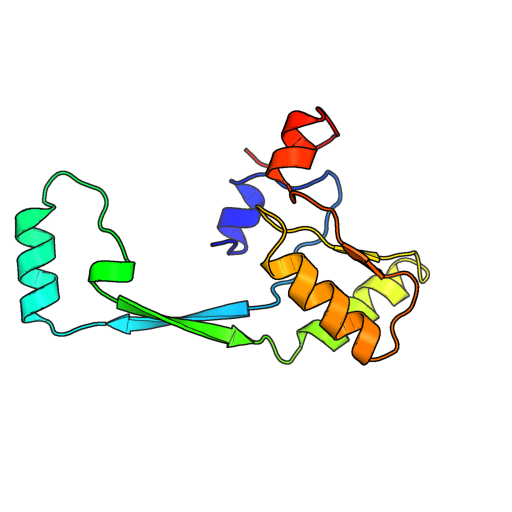O . ALA A 1 116 ? -20.924 1.073 -5.254 1.00 95.31 116 ALA A O 1
ATOM 942 N N . LYS A 1 117 ? -19.540 1.971 -6.781 1.00 94.94 117 LYS A N 1
ATOM 943 C CA . LYS A 1 117 ? -19.980 3.369 -6.661 1.00 94.94 117 LYS A CA 1
ATOM 944 C C . LYS A 1 117 ? -19.844 3.921 -5.235 1.00 94.94 117 LYS A C 1
ATOM 946 O O . LYS A 1 117 ? -20.612 4.788 -4.828 1.00 94.94 117 LYS A O 1
ATOM 951 N N . LEU A 1 118 ? -18.866 3.422 -4.479 1.00 94.31 118 LEU A N 1
ATOM 952 C CA . LEU A 1 118 ? -18.546 3.941 -3.151 1.00 94.31 118 LEU A CA 1
ATOM 953 C C . LEU A 1 118 ? -17.803 5.282 -3.258 1.00 94.31 118 LEU A C 1
ATOM 955 O O . LEU A 1 118 ? -17.135 5.519 -4.265 1.00 94.31 118 LEU A O 1
ATOM 959 N N . PRO A 1 119 ? -17.849 6.149 -2.229 1.00 94.75 119 PRO A N 1
ATOM 960 C CA . PRO A 1 119 ? -17.162 7.438 -2.257 1.00 94.75 119 PRO A CA 1
ATOM 961 C C . PRO A 1 119 ? -15.649 7.299 -2.477 1.00 94.75 119 PRO A C 1
ATOM 963 O O . PRO A 1 119 ? -14.963 6.545 -1.776 1.00 94.75 119 PRO A O 1
ATOM 966 N N . TYR A 1 120 ? -15.114 8.041 -3.444 1.00 93.00 120 TYR A N 1
ATOM 967 C CA . TYR A 1 120 ? -13.685 8.110 -3.742 1.00 93.00 120 TYR A CA 1
ATOM 968 C C . TYR A 1 120 ? -13.292 9.514 -4.220 1.00 93.00 120 TYR A C 1
ATOM 970 O O . TYR A 1 120 ? -14.153 10.295 -4.619 1.00 93.00 120 TYR A O 1
ATOM 978 N N . GLY A 1 121 ? -11.999 9.834 -4.161 1.00 86.31 121 GLY A N 1
ATOM 979 C CA . GLY A 1 121 ? -11.432 11.095 -4.645 1.00 86.31 121 GLY A CA 1
ATOM 980 C C . GLY A 1 121 ? -10.111 10.887 -5.385 1.00 86.31 121 GLY A C 1
ATOM 981 O O . GLY A 1 121 ? -9.529 9.802 -5.312 1.00 86.31 121 GLY A O 1
ATOM 982 N N . GLY A 1 122 ? -9.666 11.931 -6.089 1.00 74.38 122 GLY A N 1
ATOM 983 C CA . GLY A 1 122 ? -8.440 11.940 -6.887 1.00 74.38 122 GLY A CA 1
ATOM 984 C C . GLY A 1 122 ? -8.640 11.428 -8.315 1.00 74.38 122 GLY A C 1
ATOM 985 O O . GLY A 1 122 ? -8.580 10.224 -8.541 1.00 74.38 122 GLY A O 1
ATOM 986 N N . GLU A 1 123 ? -8.876 12.336 -9.263 1.00 59.03 123 GLU A N 1
ATOM 987 C CA . GLU A 1 123 ? -8.823 12.125 -10.722 1.00 59.03 123 GLU A CA 1
ATOM 988 C C . GLU A 1 123 ? -8.344 13.414 -11.397 1.00 59.03 123 GLU A C 1
ATOM 990 O O . GLU A 1 123 ? -8.793 14.498 -10.956 1.00 59.03 123 GLU A O 1
#

pLDDT: mean 88.45, std 9.65, range [49.66, 96.94]

Sequence (123 aa):
MRTAGEYIYAGHPLEAISVPIFSYAYKPKDIKLRINFAKKEQNRALDAHKVYEITPIENKNFLEDVKKIRHKLGNKPILVICRIGGRSKYAANLLAKNGMREVYNVDGGFLEWKRAKLPYGGE

Foldseek 3Di:
DCDVQNDQAVKDAPPDDDQDQWDKDWAFDDPVQVVVQCVVQVPHDDDSVSGTDIDIDGDPCRQVVVVVVCVVVPNDAAEFFDQQQPVSVVVQVVNVVVPRPRYHYDHRGPVVCVVVVHHMHHD

Nearest PDB structures (foldseek):
  5ve3-assembly2_A  TM=7.725E-01  e=3.674E-03  Paraburkholderia phytofirmans PsJN
  5ve4-assembly1_A  TM=7.667E-01  e=6.260E-03  Paraburkholderia phytofirmans PsJN
  5ve4-assembly2_B  TM=7.664E-01  e=1.302E-02  Paraburkholderia phytofirmans PsJN
  6mxv-assembly1_A  TM=7.600E-01  e=7.359E-02  Francisella tularensis subsp. tularensis SCHU S4
  8omo-assembly1_A  TM=4.646E-01  e=1.474E+00  Homo sapiens